Protein AF-A0A4X1U2H2-F1 (afdb_monomer)

InterPro domains:
  IPR003597 Immunoglobulin C1-set [PF07654] (26-95)
  IPR003597 Immunoglobulin C1-set [SM00407] (28-100)
  IPR007110 Immunoglobulin-like domain [PS50835] (13-103)
  IPR013783 Immunoglobulin-like fold [G3DSA:2.60.40.10] (9-106)
  IPR036179 Immunoglobulin-like domain superfamily [SSF48726] (13-100)
  IPR050380 Immune Recognition and Response Modulators [PTHR23411] (4-138)

Secondary structure (DSSP, 8-state):
-------PPPBPPEEEEEE-----SSSEEEEEEEEEEEBSS-SEEEEEES--TT-EEEEEEEEEETTEEEEEEEEEEEGGGS-TT-EEEEEEEETTSPPEEEEEESS-S-SSS------EEPPPHHHHHTT-----EE-

pLDDT: mean 86.79, std 13.36, range [47.22, 98.25]

Organism: Sus scrofa (NCBI:txid9823)

Structure (mmCIF, N/CA/C/O backbone):
data_AF-A0A4X1U2H2-F1
#
_entry.id   AF-A0A4X1U2H2-F1
#
loop_
_atom_site.group_PDB
_atom_site.id
_atom_site.type_symbol
_atom_site.label_atom_id
_atom_site.label_alt_id
_atom_site.label_comp_id
_atom_site.label_asym_id
_atom_site.label_entity_id
_atom_site.label_seq_id
_atom_site.pdbx_PDB_ins_code
_atom_site.Cartn_x
_atom_site.Cartn_y
_atom_site.Cartn_z
_atom_site.occupancy
_atom_site.B_iso_or_equiv
_atom_site.auth_seq_id
_atom_site.auth_comp_id
_atom_site.auth_asym_id
_atom_site.auth_atom_id
_atom_site.pdbx_PDB_model_num
AT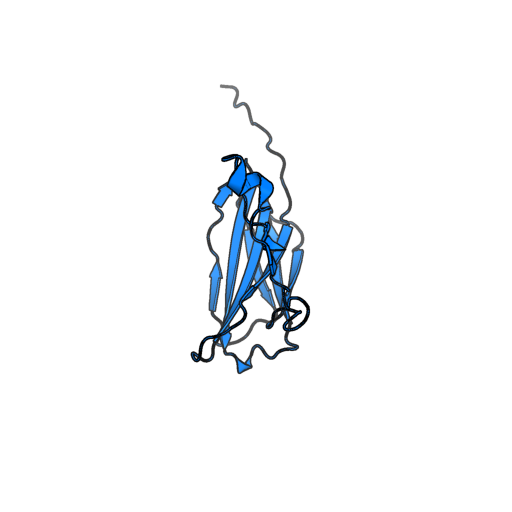OM 1 N N . LEU A 1 1 ? -38.377 10.054 23.189 1.00 47.22 1 LEU A N 1
ATOM 2 C CA . LEU A 1 1 ? -37.585 9.735 21.981 1.00 47.22 1 LEU A CA 1
ATOM 3 C C . LEU A 1 1 ? -36.528 8.715 22.390 1.00 47.22 1 LEU A C 1
ATOM 5 O O . LEU A 1 1 ? -35.614 9.086 23.111 1.00 47.22 1 LEU A O 1
ATOM 9 N N . GLN A 1 2 ? -36.699 7.434 22.056 1.00 47.69 2 GLN A N 1
ATOM 10 C CA . GLN A 1 2 ? -35.648 6.428 22.253 1.00 47.69 2 GLN A CA 1
ATOM 11 C C . GLN A 1 2 ? -34.773 6.424 20.996 1.00 47.69 2 GLN A C 1
ATOM 13 O O . GLN A 1 2 ? -35.257 6.130 19.907 1.00 47.69 2 GLN A O 1
ATOM 18 N N . LEU A 1 3 ? -33.507 6.818 21.137 1.00 54.09 3 LEU A N 1
ATOM 19 C CA . LEU A 1 3 ? -32.494 6.635 20.102 1.00 54.09 3 LEU A CA 1
ATOM 20 C C . LEU A 1 3 ? -32.080 5.162 20.127 1.00 54.09 3 LEU A C 1
ATOM 22 O O . LEU A 1 3 ? -31.402 4.728 21.056 1.00 54.09 3 LEU A O 1
ATOM 26 N N . ASN A 1 4 ? -32.491 4.394 19.119 1.00 56.03 4 ASN A N 1
ATOM 27 C CA . ASN A 1 4 ? -31.901 3.083 18.867 1.00 56.03 4 ASN A CA 1
ATOM 28 C C . ASN A 1 4 ? -30.454 3.299 18.412 1.00 56.03 4 ASN A C 1
ATOM 30 O O . ASN A 1 4 ? -30.199 3.640 17.258 1.00 56.03 4 ASN A O 1
ATOM 34 N N . VAL A 1 5 ? -29.505 3.127 19.331 1.00 62.41 5 VAL A N 1
ATOM 35 C CA . VAL A 1 5 ? -28.079 3.085 19.004 1.00 62.41 5 VAL A CA 1
ATOM 36 C C . VAL A 1 5 ? -27.791 1.702 18.431 1.00 62.41 5 VAL A C 1
ATOM 38 O O . VAL A 1 5 ? -27.744 0.714 19.161 1.00 62.41 5 VAL A O 1
ATOM 41 N N . ILE A 1 6 ? -27.626 1.616 17.112 1.00 61.94 6 ILE A N 1
ATOM 42 C CA . ILE A 1 6 ? -27.091 0.409 16.480 1.00 61.94 6 ILE A CA 1
ATOM 43 C C . ILE A 1 6 ? -25.602 0.367 16.831 1.00 61.94 6 ILE A C 1
ATOM 45 O O . ILE A 1 6 ? -24.818 1.172 16.330 1.00 61.94 6 ILE A O 1
ATOM 49 N N . VAL A 1 7 ? -25.210 -0.543 17.723 1.00 64.94 7 VAL A N 1
ATOM 50 C CA . VAL A 1 7 ? -23.796 -0.787 18.030 1.00 64.94 7 VAL A CA 1
ATOM 51 C C . VAL A 1 7 ? -23.203 -1.570 16.861 1.00 64.94 7 VAL A C 1
ATOM 53 O O . VAL A 1 7 ? -23.383 -2.781 16.759 1.00 64.94 7 VAL A O 1
ATOM 56 N N . VAL A 1 8 ? -22.533 -0.873 15.946 1.00 70.00 8 VAL A N 1
ATOM 57 C CA . VAL A 1 8 ? -21.749 -1.510 14.880 1.00 70.00 8 VAL A CA 1
ATOM 58 C C . VAL A 1 8 ? -20.372 -1.854 15.450 1.00 70.00 8 VAL A C 1
ATOM 60 O O . VAL A 1 8 ? -19.728 -0.998 16.058 1.00 70.00 8 VAL A O 1
ATOM 63 N N . SER A 1 9 ? -19.931 -3.107 15.304 1.00 84.81 9 SER A N 1
ATOM 64 C CA . SER A 1 9 ? -18.663 -3.556 15.887 1.00 84.81 9 SER A CA 1
ATOM 65 C C . SER A 1 9 ? -17.465 -2.977 15.145 1.00 84.81 9 SER A C 1
ATOM 67 O O . SER A 1 9 ? -17.394 -3.014 13.916 1.00 84.81 9 SER A O 1
ATOM 69 N N . GLU A 1 10 ? -16.482 -2.517 15.906 1.00 92.19 10 GLU A N 1
ATOM 70 C CA . GLU A 1 10 ? -15.199 -2.098 15.366 1.00 92.19 10 GLU A CA 1
ATOM 71 C C . GLU A 1 10 ? -14.465 -3.264 14.689 1.00 92.19 10 GLU A C 1
ATOM 73 O O . GLU A 1 10 ? -14.429 -4.378 15.215 1.00 92.19 10 GLU A O 1
ATOM 78 N N . THR A 1 11 ? -13.835 -2.989 13.549 1.00 94.81 11 THR A N 1
ATOM 79 C CA . THR A 1 11 ? -12.979 -3.949 12.846 1.00 94.81 11 THR A CA 1
ATOM 80 C C . THR A 1 11 ? -11.605 -3.335 12.608 1.00 94.81 11 THR A C 1
ATOM 82 O O . THR A 1 11 ? -11.500 -2.247 12.043 1.00 94.81 11 THR A O 1
ATOM 85 N N . SER A 1 12 ? -10.557 -4.036 13.051 1.00 95.62 12 SER A N 1
ATOM 86 C CA . SER A 1 12 ? -9.158 -3.630 12.866 1.00 95.62 12 SER A CA 1
ATOM 87 C C . SER A 1 12 ? -8.727 -3.815 11.405 1.00 95.62 12 SER A C 1
ATOM 89 O O . SER A 1 12 ? -9.118 -4.805 10.780 1.00 95.62 12 SER A O 1
ATOM 91 N N . PRO A 1 13 ? -7.915 -2.895 10.852 1.00 97.25 13 PRO A N 1
ATOM 92 C CA . PRO A 1 13 ? -7.517 -2.964 9.458 1.00 97.25 13 PRO A CA 1
ATOM 93 C C . PRO A 1 13 ? -6.596 -4.145 9.155 1.00 97.25 13 PRO A C 1
ATOM 95 O O . PRO A 1 13 ? -5.760 -4.565 9.959 1.00 97.25 13 PRO A O 1
ATOM 98 N N . LYS A 1 14 ? -6.672 -4.601 7.908 1.00 97.31 14 LYS A N 1
ATOM 99 C CA . LYS A 1 14 ? -5.628 -5.399 7.262 1.00 97.31 14 LYS A CA 1
ATOM 100 C C . LYS A 1 14 ? -4.795 -4.485 6.376 1.00 97.31 14 LYS A C 1
ATOM 102 O O . LYS A 1 14 ? -5.354 -3.712 5.598 1.00 97.31 14 LYS A O 1
ATOM 107 N N . ILE A 1 15 ? -3.473 -4.587 6.473 1.00 98.00 15 ILE A N 1
ATOM 108 C CA . ILE A 1 15 ? -2.544 -3.723 5.739 1.00 98.00 15 ILE A CA 1
ATOM 109 C C . ILE A 1 15 ? -1.765 -4.569 4.739 1.00 98.00 15 ILE A C 1
ATOM 111 O O . ILE A 1 15 ? -1.166 -5.576 5.113 1.00 98.00 15 ILE A O 1
ATOM 115 N N . PHE A 1 16 ? -1.754 -4.145 3.482 1.00 97.12 16 PHE A N 1
ATOM 116 C CA . PHE A 1 16 ? -1.043 -4.817 2.401 1.00 97.12 16 PHE A CA 1
ATOM 117 C C . PHE A 1 16 ? -0.019 -3.865 1.781 1.00 97.12 16 PHE A C 1
ATOM 119 O O . PHE A 1 16 ? -0.351 -2.697 1.552 1.00 97.12 16 PHE A O 1
ATOM 126 N N . PRO A 1 17 ? 1.211 -4.327 1.503 1.00 95.62 17 PRO A N 1
ATOM 127 C CA . PRO A 1 17 ? 2.179 -3.526 0.774 1.00 95.62 17 PRO A CA 1
ATOM 128 C C . PRO A 1 17 ? 1.782 -3.467 -0.702 1.00 95.62 17 PRO A C 1
ATOM 130 O O . PRO A 1 17 ? 1.307 -4.451 -1.268 1.00 95.62 17 PRO A O 1
ATOM 133 N N . LEU A 1 18 ? 1.987 -2.313 -1.321 1.00 93.06 18 LEU A N 1
ATOM 134 C CA . LEU A 1 18 ? 1.840 -2.107 -2.752 1.00 93.06 18 LEU A CA 1
ATOM 135 C C . LEU A 1 18 ? 3.162 -1.551 -3.274 1.00 93.06 18 LEU A C 1
ATOM 137 O O . LEU A 1 18 ? 3.547 -0.431 -2.936 1.00 93.06 18 LEU A O 1
ATOM 141 N N . THR A 1 19 ? 3.844 -2.323 -4.103 1.00 85.50 19 THR A N 1
ATOM 142 C CA . THR A 1 19 ? 5.042 -1.871 -4.804 1.00 85.50 19 THR A CA 1
ATOM 143 C C . THR A 1 19 ? 4.684 -1.755 -6.274 1.00 85.50 19 THR A C 1
ATOM 145 O O . THR A 1 19 ? 4.071 -2.653 -6.841 1.00 85.50 19 THR A O 1
ATOM 148 N N . LEU A 1 20 ? 4.986 -0.612 -6.884 1.00 71.69 20 LEU A N 1
ATOM 149 C CA . LEU A 1 20 ? 4.845 -0.450 -8.323 1.00 71.69 20 LEU A CA 1
ATOM 150 C C . LEU A 1 20 ? 6.230 -0.663 -8.925 1.00 71.69 20 LEU A C 1
ATOM 152 O O . LEU A 1 20 ? 7.155 0.093 -8.629 1.00 71.69 20 LEU A O 1
ATOM 156 N N . GLY A 1 21 ? 6.389 -1.699 -9.750 1.00 62.06 21 GLY A N 1
ATOM 157 C CA . GLY A 1 21 ? 7.589 -1.853 -10.565 1.00 62.06 21 GLY A CA 1
ATOM 158 C C . GLY A 1 21 ? 7.774 -0.606 -11.429 1.00 62.06 21 GLY A C 1
ATOM 159 O O . GLY A 1 21 ? 6.931 -0.304 -12.271 1.00 62.06 21 GLY A O 1
ATOM 160 N N . SER A 1 22 ? 8.843 0.157 -11.202 1.00 58.50 22 SER A N 1
ATOM 161 C CA . SER A 1 22 ? 9.109 1.341 -12.011 1.00 58.50 22 SER A CA 1
ATOM 162 C C . SER A 1 22 ? 9.595 0.919 -13.399 1.00 58.50 22 SER A C 1
ATOM 164 O O . SER A 1 22 ? 10.573 0.186 -13.542 1.00 58.50 22 SER A O 1
ATOM 166 N N . SER A 1 23 ? 8.915 1.401 -14.440 1.00 52.72 23 SER A N 1
ATOM 167 C CA . SER A 1 23 ? 9.437 1.419 -15.811 1.00 52.72 23 SER A CA 1
ATOM 168 C C . SER A 1 23 ? 9.502 2.844 -16.370 1.00 52.72 23 SER A C 1
ATOM 170 O O . SER A 1 23 ? 9.398 3.028 -17.582 1.00 52.72 23 SER A O 1
ATOM 172 N N . GLU A 1 24 ? 9.630 3.863 -15.514 1.00 55.22 24 GLU A N 1
ATOM 173 C CA . GLU A 1 24 ? 9.707 5.254 -15.967 1.00 55.22 24 GLU A CA 1
ATOM 174 C C . GLU A 1 24 ? 11.092 5.888 -15.760 1.00 55.22 24 GLU A C 1
ATOM 176 O O . GLU A 1 24 ? 11.719 5.690 -14.717 1.00 55.22 24 GLU A O 1
ATOM 181 N N . PRO A 1 25 ? 11.554 6.711 -16.723 1.00 56.69 25 PRO A N 1
ATOM 182 C CA . PRO A 1 25 ? 12.851 7.391 -16.689 1.00 56.69 25 PRO A CA 1
ATOM 183 C C . PRO A 1 25 ? 12.901 8.613 -15.746 1.00 56.69 25 PRO A C 1
ATOM 185 O O . PRO A 1 25 ? 13.853 9.385 -15.803 1.00 56.69 25 PRO A O 1
ATOM 188 N N . ALA A 1 26 ? 11.895 8.822 -14.885 1.00 65.38 26 ALA A N 1
ATOM 189 C CA . ALA A 1 26 ? 11.690 10.075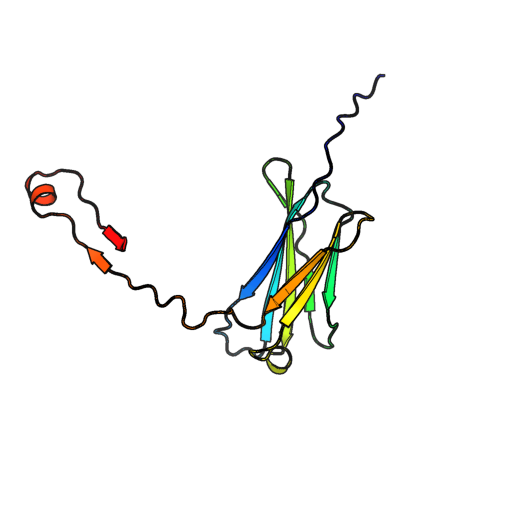 -14.149 1.00 65.38 26 ALA A CA 1
ATOM 190 C C . ALA A 1 26 ? 12.452 10.204 -12.810 1.00 65.38 26 ALA A C 1
ATOM 192 O O . ALA A 1 26 ? 12.292 11.206 -12.122 1.00 65.38 26 ALA A O 1
ATOM 193 N N . GLY A 1 27 ? 13.278 9.227 -12.415 1.00 82.25 27 GLY A N 1
A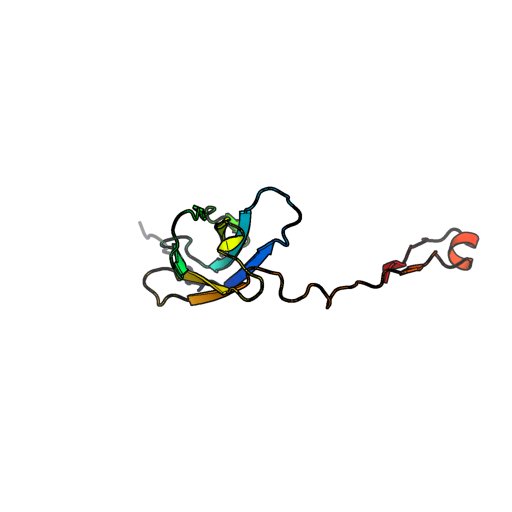TOM 194 C CA . GLY A 1 27 ? 14.120 9.328 -11.207 1.00 82.25 27 GLY A CA 1
ATOM 195 C C . GLY A 1 27 ? 13.382 9.188 -9.865 1.00 82.25 27 GLY A C 1
ATOM 196 O O . GLY A 1 27 ? 13.986 9.402 -8.813 1.00 82.25 27 GLY A O 1
ATOM 197 N N . TYR A 1 28 ? 12.106 8.791 -9.875 1.00 87.12 28 TYR A N 1
ATOM 198 C CA . TYR A 1 28 ? 11.299 8.545 -8.677 1.00 87.12 28 TYR A CA 1
ATOM 199 C C . TYR A 1 28 ? 10.724 7.128 -8.660 1.00 87.12 28 TYR A C 1
ATOM 201 O O . TYR A 1 28 ? 10.476 6.516 -9.699 1.00 87.12 28 TYR A O 1
ATOM 209 N N . VAL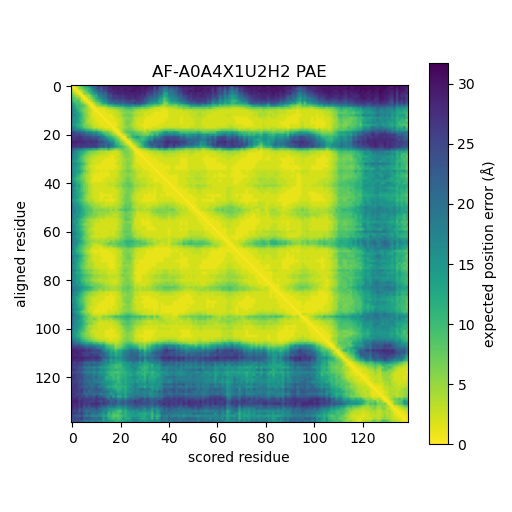 A 1 29 ? 10.481 6.628 -7.453 1.00 88.69 29 VAL A N 1
ATOM 210 C CA . VAL A 1 29 ? 9.769 5.382 -7.178 1.00 88.69 29 VAL A CA 1
ATOM 211 C C . VAL A 1 29 ? 8.497 5.719 -6.413 1.00 88.69 29 VAL A C 1
ATOM 213 O O . VAL A 1 29 ? 8.460 6.664 -5.622 1.00 88.69 29 VAL A O 1
ATOM 216 N N . VAL A 1 30 ? 7.445 4.943 -6.655 1.00 91.75 30 VAL A N 1
ATOM 217 C CA . VAL A 1 30 ? 6.182 5.043 -5.933 1.00 91.75 30 VAL A CA 1
ATOM 218 C C . VAL A 1 30 ? 5.913 3.713 -5.250 1.00 91.75 30 VAL A C 1
ATOM 220 O O . VAL A 1 30 ? 5.787 2.677 -5.900 1.00 91.75 30 VAL A O 1
ATOM 223 N N . ILE A 1 31 ? 5.787 3.761 -3.930 1.00 94.06 31 ILE A N 1
ATOM 224 C CA . ILE A 1 31 ? 5.301 2.647 -3.120 1.00 94.06 31 ILE A CA 1
ATOM 225 C C . ILE A 1 31 ? 4.052 3.084 -2.362 1.00 94.06 31 ILE A C 1
ATOM 227 O O . ILE A 1 31 ? 3.771 4.274 -2.221 1.00 94.06 31 ILE A O 1
ATOM 231 N N . ALA A 1 32 ? 3.270 2.134 -1.874 1.00 96.38 32 ALA A N 1
ATOM 232 C CA . ALA A 1 32 ? 2.058 2.418 -1.130 1.00 96.38 32 ALA A CA 1
ATOM 233 C C . ALA A 1 32 ? 1.730 1.305 -0.129 1.00 96.38 32 ALA A C 1
ATOM 235 O O . ALA A 1 32 ? 2.310 0.219 -0.141 1.00 96.38 32 ALA A O 1
ATOM 236 N N . CYS A 1 33 ? 0.776 1.580 0.750 1.00 97.75 33 CYS A N 1
ATOM 237 C CA . CYS A 1 33 ? 0.086 0.559 1.519 1.00 97.75 33 CYS A CA 1
ATOM 238 C C . CYS A 1 33 ? -1.421 0.698 1.334 1.00 97.75 33 CYS A C 1
ATOM 240 O O . CYS A 1 33 ? -1.968 1.803 1.286 1.00 97.75 33 CYS A O 1
ATOM 242 N N . LEU A 1 34 ? -2.080 -0.449 1.227 1.00 97.94 34 LEU A N 1
ATOM 243 C CA . LEU A 1 34 ? -3.525 -0.579 1.170 1.00 97.94 34 LEU A CA 1
ATOM 244 C C . LEU A 1 34 ? -4.036 -0.999 2.544 1.00 97.94 34 LEU A C 1
ATOM 246 O O . LEU A 1 34 ? -3.622 -2.031 3.069 1.00 97.94 34 LEU A O 1
ATOM 250 N N . VAL A 1 35 ? -4.955 -0.223 3.100 1.00 98.25 35 VAL A N 1
ATOM 251 C CA . VAL A 1 35 ? -5.586 -0.465 4.398 1.00 98.25 35 VAL A CA 1
ATOM 252 C C . VAL A 1 35 ? -7.030 -0.872 4.131 1.00 98.25 35 VAL A C 1
ATOM 254 O O . VAL A 1 35 ? -7.780 -0.088 3.552 1.00 98.25 35 VAL A O 1
ATOM 257 N N . ARG A 1 36 ? -7.423 -2.096 4.491 1.00 96.88 36 ARG A N 1
ATOM 258 C CA . ARG A 1 36 ? -8.746 -2.663 4.169 1.00 96.88 36 ARG A CA 1
ATOM 259 C C . ARG A 1 36 ? -9.489 -3.199 5.374 1.00 96.88 36 ARG A C 1
ATOM 261 O O . ARG A 1 36 ? -8.882 -3.498 6.399 1.00 96.88 36 ARG A O 1
ATOM 268 N N . ASP A 1 37 ? -10.784 -3.401 5.161 1.00 96.12 37 ASP A N 1
ATOM 269 C CA . ASP A 1 37 ? -11.699 -4.108 6.050 1.00 96.12 37 ASP A CA 1
ATOM 270 C C . ASP A 1 37 ? -11.817 -3.461 7.439 1.00 96.12 37 ASP A C 1
ATOM 272 O O . ASP A 1 37 ? -12.026 -4.165 8.422 1.00 96.12 37 ASP A O 1
ATOM 276 N N . PHE A 1 38 ? -11.671 -2.135 7.545 1.00 96.25 38 PHE A N 1
ATOM 277 C CA . PHE A 1 38 ? -11.729 -1.444 8.837 1.00 96.25 38 PHE A CA 1
ATOM 278 C C . PHE A 1 38 ? -13.044 -0.704 9.057 1.00 96.25 38 PHE A C 1
ATOM 280 O O . PHE A 1 38 ? -13.708 -0.273 8.114 1.00 96.25 38 PHE A O 1
ATOM 287 N N . PHE A 1 39 ? -13.421 -0.547 10.322 1.00 95.81 39 PHE A N 1
ATOM 288 C CA . PHE A 1 39 ? -14.590 0.228 10.729 1.00 95.81 39 PHE A CA 1
ATOM 289 C C . PHE A 1 39 ? -14.427 0.707 12.177 1.00 95.81 39 PHE A C 1
ATOM 291 O O . PHE A 1 39 ? -14.029 -0.111 13.009 1.00 95.81 39 PHE A O 1
ATOM 298 N N . PRO A 1 40 ? -14.774 1.963 12.523 1.00 94.94 40 PRO A N 1
ATOM 299 C CA . PRO A 1 40 ? -15.276 3.039 11.653 1.00 94.94 40 PRO A CA 1
ATOM 300 C C . PRO A 1 40 ? -14.159 3.662 10.796 1.00 94.94 40 PRO A C 1
ATOM 302 O O . PRO A 1 40 ? -13.002 3.272 10.918 1.00 94.94 40 PRO A O 1
ATOM 305 N N . SER A 1 41 ? -14.483 4.612 9.913 1.00 95.44 41 SER A N 1
ATOM 306 C CA . SER A 1 41 ? -13.494 5.232 9.015 1.00 95.44 41 SER A CA 1
ATOM 307 C C . SER A 1 41 ? -12.442 6.082 9.736 1.00 95.44 41 SER A C 1
ATOM 309 O O . SER A 1 41 ? -11.334 6.236 9.229 1.00 95.44 41 SER A O 1
ATOM 311 N N . GLU A 1 42 ? -12.781 6.634 10.903 1.00 94.50 42 GLU A N 1
ATOM 312 C CA . GLU A 1 42 ? -11.944 7.573 11.648 1.00 94.50 42 GLU A CA 1
ATOM 313 C C . GLU A 1 42 ? -12.044 7.369 13.172 1.00 94.50 42 GLU A C 1
ATOM 315 O O . GLU A 1 42 ? -13.074 6.895 13.660 1.00 94.50 42 GLU A O 1
ATOM 320 N N . PRO A 1 43 ? -11.011 7.781 13.936 1.00 95.56 43 PRO A N 1
ATOM 321 C CA . PRO A 1 43 ? -9.731 8.291 13.443 1.00 95.56 43 PRO A CA 1
ATOM 322 C C . PRO A 1 43 ? -8.835 7.187 12.865 1.00 95.56 43 PRO A C 1
ATOM 324 O O . PRO A 1 43 ? -8.802 6.056 13.351 1.00 95.56 43 PRO A O 1
ATOM 327 N N . LEU A 1 44 ? -8.092 7.538 11.816 1.00 96.69 44 LEU A N 1
ATOM 328 C CA . LEU A 1 44 ? -7.106 6.678 11.171 1.00 96.69 44 LEU A CA 1
ATOM 329 C C . LEU A 1 44 ? -5.878 7.521 10.828 1.00 96.69 44 LEU A C 1
ATOM 331 O O . LEU A 1 44 ? -5.986 8.535 10.145 1.00 96.69 44 LEU A O 1
ATOM 335 N N . THR A 1 45 ? -4.707 7.103 11.296 1.00 97.00 45 THR A N 1
ATOM 336 C CA . THR A 1 45 ? -3.435 7.775 11.011 1.00 97.00 45 THR A CA 1
ATOM 337 C C . THR A 1 45 ? -2.496 6.803 10.319 1.00 97.00 45 THR A C 1
ATOM 339 O O . THR A 1 45 ? -2.334 5.668 10.765 1.00 97.00 45 THR A O 1
ATOM 342 N N . VAL A 1 46 ? -1.872 7.250 9.230 1.00 98.00 46 VAL A N 1
ATOM 343 C CA . VAL A 1 46 ? -0.878 6.473 8.486 1.00 98.00 46 VAL A CA 1
ATOM 344 C C . VAL A 1 46 ? 0.440 7.230 8.476 1.00 98.00 46 VAL A C 1
ATOM 346 O O . VAL A 1 46 ? 0.479 8.403 8.102 1.00 98.00 46 VAL A O 1
ATOM 349 N N . THR A 1 47 ? 1.515 6.562 8.880 1.00 97.25 47 THR A N 1
ATOM 350 C CA . THR A 1 47 ? 2.873 7.112 8.891 1.00 97.25 47 THR A CA 1
ATOM 351 C C . THR A 1 47 ? 3.840 6.180 8.172 1.00 97.25 47 THR A C 1
ATOM 353 O O . THR A 1 47 ? 3.622 4.973 8.061 1.00 97.25 47 THR A O 1
ATOM 356 N N . TRP A 1 48 ? 4.928 6.753 7.665 1.00 97.75 48 TRP A N 1
ATOM 357 C CA . TRP A 1 48 ? 5.983 6.026 6.968 1.00 97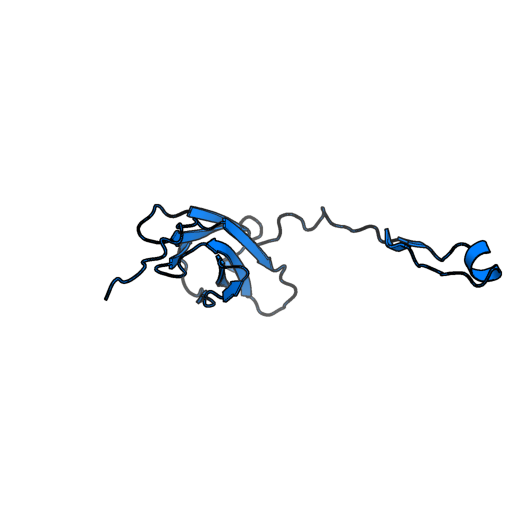.75 48 TRP A CA 1
ATOM 358 C C . TRP A 1 48 ? 7.275 6.079 7.776 1.00 97.75 48 TRP A C 1
ATOM 360 O O . TRP A 1 48 ? 7.651 7.134 8.288 1.00 97.75 48 TRP A O 1
ATOM 370 N N . SER A 1 49 ? 7.958 4.939 7.898 1.00 95.94 49 SER A N 1
ATOM 371 C CA . SER A 1 49 ? 9.232 4.846 8.617 1.00 95.94 49 SER A CA 1
ATOM 372 C C . SER A 1 49 ? 10.291 4.066 7.820 1.00 95.94 49 SER A C 1
ATOM 374 O O . SER A 1 49 ? 9.952 3.031 7.240 1.00 95.94 49 SER A O 1
ATOM 376 N N . PRO A 1 50 ? 11.564 4.496 7.830 1.00 94.00 50 PRO A N 1
ATOM 377 C CA . PRO A 1 50 ? 12.040 5.756 8.406 1.00 94.00 50 PRO A CA 1
ATOM 378 C C . PRO A 1 50 ? 11.486 6.970 7.643 1.00 94.00 50 PRO A C 1
ATOM 380 O O . PRO A 1 50 ? 11.215 6.875 6.447 1.00 94.00 50 PRO A O 1
ATOM 383 N N . SER A 1 51 ? 11.313 8.094 8.345 1.00 91.56 51 SER A N 1
ATOM 384 C CA . SER A 1 51 ? 11.043 9.375 7.685 1.00 91.56 51 SER A CA 1
ATOM 385 C C . SER A 1 51 ? 12.278 9.798 6.892 1.00 91.56 51 SER A C 1
ATOM 387 O O . SER A 1 51 ? 13.407 9.540 7.320 1.00 91.56 51 SER A O 1
ATOM 389 N N . ARG A 1 52 ? 12.071 10.415 5.731 1.00 91.12 52 ARG A N 1
ATOM 390 C CA . ARG A 1 52 ? 13.139 10.839 4.824 1.00 91.12 52 ARG A CA 1
ATOM 391 C C . ARG A 1 52 ? 12.829 12.215 4.257 1.00 91.12 52 ARG A C 1
ATOM 393 O O . ARG A 1 52 ? 11.668 12.598 4.150 1.00 91.12 52 ARG A O 1
ATOM 400 N N . GLU A 1 53 ? 13.866 12.947 3.878 1.00 92.50 53 GLU A N 1
ATOM 401 C CA . GLU A 1 53 ? 13.711 14.235 3.207 1.00 92.50 53 GLU A CA 1
ATOM 402 C C . GLU A 1 53 ? 13.423 14.058 1.713 1.00 92.50 53 GLU A C 1
ATOM 404 O O . GLU A 1 53 ? 13.880 13.107 1.074 1.00 92.50 53 GLU A O 1
ATOM 409 N N . GLY A 1 54 ? 12.656 14.990 1.143 1.00 90.06 54 GLY A N 1
ATOM 410 C CA . GLY A 1 54 ? 12.322 14.976 -0.283 1.00 90.06 54 GLY A CA 1
ATOM 411 C C . GLY A 1 54 ? 11.348 13.870 -0.704 1.00 90.06 54 GLY A C 1
ATOM 412 O O . GLY A 1 54 ? 11.197 13.628 -1.899 1.00 90.06 54 GLY A O 1
ATOM 413 N N . VAL A 1 55 ? 10.688 13.203 0.250 1.00 92.94 55 VAL A N 1
ATOM 414 C CA . VAL A 1 55 ? 9.597 12.258 -0.025 1.00 92.94 55 VAL A CA 1
ATOM 415 C C . VAL A 1 55 ? 8.242 12.951 0.072 1.00 92.94 55 VAL A C 1
ATOM 417 O O . VAL A 1 55 ? 8.061 13.894 0.842 1.00 92.94 55 VAL A O 1
ATOM 420 N N . ILE A 1 56 ? 7.270 12.459 -0.689 1.00 94.69 56 ILE A N 1
ATOM 421 C CA . ILE A 1 56 ? 5.905 12.986 -0.713 1.00 94.69 56 ILE A CA 1
ATOM 422 C C . ILE A 1 56 ? 4.957 11.879 -0.264 1.00 94.69 56 ILE A C 1
ATOM 424 O O . ILE A 1 56 ? 4.880 10.828 -0.901 1.00 94.69 56 ILE A O 1
ATOM 428 N N . VAL A 1 57 ? 4.224 12.124 0.825 1.00 96.50 57 VAL A N 1
ATOM 429 C CA . VAL A 1 57 ? 3.165 11.233 1.315 1.00 96.50 57 VAL A CA 1
ATOM 430 C C . VAL A 1 57 ? 1.812 11.750 0.845 1.00 96.50 57 VAL A C 1
ATOM 432 O O . VAL A 1 57 ? 1.465 12.905 1.085 1.00 96.50 57 VAL A O 1
ATOM 435 N N . ARG A 1 58 ? 1.020 10.881 0.217 1.00 96.69 58 ARG A N 1
ATOM 436 C CA . ARG A 1 58 ? -0.348 11.175 -0.210 1.00 96.69 58 ARG A CA 1
ATOM 437 C C . ARG A 1 58 ? -1.311 10.132 0.341 1.00 96.69 58 ARG A C 1
ATOM 439 O O . ARG A 1 58 ? -1.299 8.980 -0.084 1.00 96.69 58 ARG A O 1
ATOM 446 N N . ASN A 1 59 ? -2.180 10.554 1.254 1.00 97.56 59 ASN A N 1
ATOM 447 C CA . ASN A 1 59 ? -3.253 9.718 1.785 1.00 97.56 59 ASN A CA 1
ATOM 448 C C . ASN A 1 59 ? -4.508 9.893 0.926 1.00 97.56 59 ASN A C 1
ATOM 450 O O . ASN A 1 59 ? -5.012 11.005 0.770 1.00 97.56 59 ASN A O 1
ATOM 454 N N . PHE A 1 60 ? -4.999 8.801 0.352 1.00 97.06 60 PHE A N 1
ATOM 455 C CA . PHE A 1 60 ? -6.285 8.760 -0.330 1.00 97.06 60 PHE A CA 1
ATOM 456 C C . PHE A 1 60 ? -7.385 8.507 0.710 1.00 97.06 60 PHE A C 1
ATOM 458 O O . PHE A 1 60 ? -7.176 7.703 1.620 1.00 97.06 60 PHE A O 1
ATOM 465 N N . PRO A 1 61 ? -8.538 9.189 0.617 1.00 95.94 61 PRO A N 1
ATOM 466 C CA . PRO A 1 61 ? -9.590 9.073 1.620 1.00 95.94 61 PRO A CA 1
ATOM 467 C C . PRO A 1 61 ? -10.209 7.663 1.642 1.00 95.94 61 PRO A C 1
ATOM 469 O O . PRO A 1 61 ? -10.204 6.979 0.613 1.00 95.94 61 PRO A O 1
ATOM 472 N N . PRO A 1 62 ? -10.774 7.223 2.782 1.00 97.00 62 PRO A N 1
ATOM 473 C CA . PRO A 1 62 ? -11.490 5.958 2.859 1.00 97.00 62 PRO A CA 1
ATOM 474 C C . PRO A 1 62 ? -12.726 5.908 1.957 1.00 97.00 62 PRO A C 1
ATOM 476 O O . PRO A 1 62 ? -13.553 6.817 1.965 1.00 97.00 62 PRO A O 1
ATOM 479 N N . ALA A 1 63 ? -12.882 4.803 1.233 1.00 97.06 63 ALA A N 1
ATOM 480 C CA . ALA A 1 63 ? -14.088 4.450 0.496 1.00 97.06 63 ALA A CA 1
ATOM 481 C C . ALA A 1 63 ? -14.798 3.281 1.189 1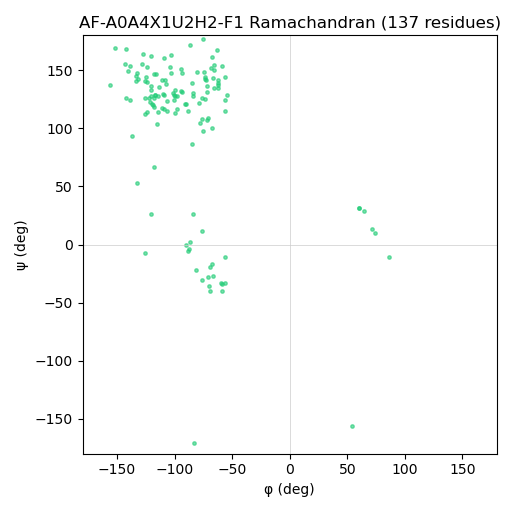.00 97.06 63 ALA A C 1
ATOM 483 O O . ALA A 1 63 ? -14.145 2.361 1.690 1.00 97.06 63 ALA A O 1
ATOM 484 N N . GLN A 1 64 ? -16.131 3.311 1.213 1.00 95.81 64 GLN A N 1
ATOM 485 C CA . GLN A 1 64 ? -16.942 2.268 1.835 1.00 95.81 64 GLN A CA 1
ATOM 486 C C . GLN A 1 64 ? -17.382 1.226 0.802 1.00 95.81 64 GLN A C 1
ATOM 488 O O . GLN A 1 64 ? -17.918 1.570 -0.251 1.00 95.81 64 GLN A O 1
ATOM 493 N N . ALA A 1 65 ? -17.218 -0.050 1.136 1.00 90.50 65 ALA A N 1
ATOM 494 C CA . ALA A 1 65 ? -17.752 -1.172 0.376 1.00 90.50 65 ALA A CA 1
ATOM 495 C C . ALA A 1 65 ? -18.221 -2.260 1.349 1.00 90.50 65 ALA A C 1
ATOM 497 O O . ALA A 1 65 ? -17.471 -2.690 2.221 1.00 90.50 65 ALA A O 1
ATOM 498 N N . GLY A 1 66 ? -19.480 -2.694 1.233 1.00 88.38 66 GLY A N 1
ATOM 499 C CA . GLY A 1 66 ? -20.011 -3.780 2.068 1.00 88.38 66 GLY A CA 1
ATOM 500 C C . GLY A 1 66 ? -19.991 -3.494 3.577 1.00 88.38 66 GLY A C 1
ATOM 501 O O . GLY A 1 66 ? -19.811 -4.412 4.366 1.00 88.38 66 GLY A O 1
ATOM 502 N N . GLY A 1 67 ? -20.136 -2.229 3.985 1.00 91.25 67 GLY A N 1
ATOM 503 C CA . GLY A 1 67 ? -20.142 -1.829 5.399 1.00 91.25 67 GLY A CA 1
ATOM 504 C C . GLY A 1 67 ? -18.760 -1.571 6.012 1.00 91.25 67 GLY A C 1
ATOM 505 O O . GLY A 1 67 ? -18.693 -0.978 7.085 1.00 91.25 67 GLY A O 1
ATOM 506 N N . LEU A 1 68 ? -17.676 -1.930 5.322 1.00 96.06 68 LEU A N 1
ATOM 507 C CA . LEU A 1 68 ? -16.297 -1.697 5.756 1.00 96.06 68 LEU A CA 1
ATOM 508 C C . LEU A 1 68 ? -15.621 -0.629 4.893 1.00 96.06 68 LEU A C 1
ATOM 510 O O . LEU A 1 68 ? -16.052 -0.342 3.774 1.00 96.06 68 LEU A O 1
ATOM 514 N N . TYR A 1 69 ? -14.549 -0.046 5.419 1.00 97.69 69 TYR A N 1
ATOM 515 C CA . TYR A 1 69 ? -13.760 0.974 4.743 1.00 97.69 69 TYR A CA 1
ATOM 516 C C . TYR A 1 69 ? -12.452 0.408 4.198 1.00 97.69 69 TYR A C 1
ATOM 518 O O . TYR A 1 69 ? -11.836 -0.486 4.784 1.00 97.69 69 TYR A O 1
ATOM 526 N N . THR A 1 70 ? -12.004 0.970 3.075 1.00 97.88 70 THR A N 1
ATOM 527 C CA . THR A 1 70 ? -10.619 0.824 2.617 1.00 97.88 70 THR A CA 1
ATOM 528 C C . THR A 1 70 ? -10.035 2.162 2.182 1.00 97.88 70 THR A C 1
ATOM 530 O O . THR A 1 70 ? -10.746 2.996 1.632 1.00 97.88 70 THR A O 1
ATOM 533 N N . MET A 1 71 ? -8.741 2.369 2.418 1.00 97.62 71 MET A N 1
ATOM 534 C CA . MET A 1 71 ? -7.989 3.553 1.997 1.00 97.62 71 MET A CA 1
ATOM 535 C C . MET A 1 71 ? -6.574 3.159 1.570 1.00 97.62 71 MET A C 1
ATOM 537 O O . MET A 1 71 ? -6.140 2.027 1.801 1.00 97.62 71 MET A O 1
ATOM 541 N N . SER A 1 72 ? -5.846 4.078 0.947 1.00 98.00 72 SER A N 1
ATOM 542 C CA . SER A 1 72 ? -4.436 3.873 0.623 1.00 98.00 72 SER A CA 1
ATOM 543 C C . SER A 1 72 ? -3.590 5.079 1.010 1.00 98.00 72 SER A C 1
ATOM 545 O O . SER A 1 72 ? -4.032 6.226 0.943 1.00 98.00 72 SE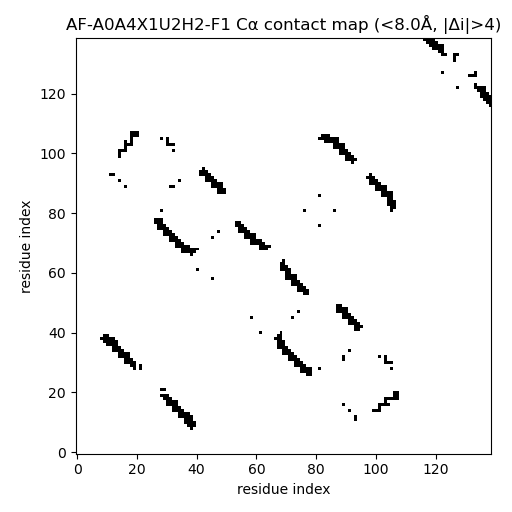R A O 1
ATOM 547 N N . SER A 1 73 ? -2.345 4.817 1.396 1.00 98.00 73 SER A N 1
ATOM 548 C CA . SER A 1 73 ? -1.312 5.840 1.550 1.00 98.00 73 SER A CA 1
ATOM 549 C C . SER A 1 73 ? -0.203 5.553 0.555 1.00 98.00 73 SER A C 1
ATOM 551 O O . SER A 1 73 ? 0.281 4.425 0.480 1.00 98.00 73 SER A O 1
ATOM 553 N N . GLN A 1 74 ? 0.173 6.559 -0.222 1.00 96.44 74 GLN A N 1
ATOM 554 C CA . GLN A 1 74 ? 1.232 6.500 -1.218 1.00 96.44 74 GLN A CA 1
ATOM 555 C C . GLN A 1 74 ? 2.442 7.293 -0.728 1.00 96.44 74 GLN A C 1
ATOM 557 O O . GLN A 1 74 ? 2.288 8.398 -0.211 1.00 96.44 74 GLN A O 1
ATOM 562 N N . LEU A 1 75 ? 3.633 6.746 -0.943 1.00 95.19 75 LEU A N 1
ATOM 563 C CA . LEU A 1 75 ? 4.915 7.396 -0.731 1.00 95.19 75 LEU A CA 1
ATOM 564 C C . LEU A 1 75 ? 5.655 7.479 -2.070 1.00 95.19 75 LEU A C 1
ATOM 566 O O . LEU A 1 75 ? 5.982 6.458 -2.674 1.00 95.19 75 LEU A O 1
ATOM 570 N N . THR A 1 76 ? 5.928 8.701 -2.514 1.00 93.19 76 THR A N 1
ATOM 571 C CA . THR A 1 76 ? 6.802 8.976 -3.661 1.00 93.19 76 THR A CA 1
ATOM 572 C C . THR A 1 76 ? 8.166 9.394 -3.140 1.00 93.19 76 THR A C 1
ATOM 574 O O . THR A 1 76 ? 8.251 10.286 -2.294 1.00 93.19 76 THR A O 1
ATOM 577 N N . LEU A 1 77 ? 9.227 8.754 -3.621 1.00 91.81 77 LEU A N 1
ATOM 578 C CA . LEU A 1 77 ? 10.592 8.980 -3.160 1.00 91.81 77 LEU A CA 1
ATOM 579 C C . LEU A 1 77 ? 11.586 8.965 -4.327 1.00 91.81 77 LEU A C 1
ATOM 581 O O . LEU A 1 77 ? 11.348 8.259 -5.308 1.00 91.81 77 LEU A O 1
ATOM 585 N N . PRO A 1 78 ? 12.693 9.727 -4.255 1.00 91.44 78 PRO A N 1
ATOM 586 C CA . PRO A 1 78 ? 13.763 9.637 -5.244 1.00 91.44 78 PRO A CA 1
ATOM 587 C C . PRO A 1 78 ? 14.298 8.207 -5.343 1.00 91.44 78 PRO A C 1
ATOM 589 O O . PRO A 1 78 ? 14.413 7.518 -4.325 1.00 91.44 78 PRO A O 1
ATOM 592 N N . VAL A 1 79 ? 14.662 7.772 -6.550 1.00 88.38 79 VAL A N 1
ATOM 593 C CA . VAL A 1 79 ? 15.130 6.400 -6.809 1.00 88.38 79 VAL A CA 1
ATOM 594 C C . VAL A 1 79 ? 16.336 6.018 -5.942 1.00 88.38 79 VAL A C 1
ATOM 596 O O . VAL A 1 79 ? 16.396 4.899 -5.435 1.00 88.38 79 VAL A O 1
ATOM 599 N N . GLU A 1 80 ? 17.209 6.979 -5.633 1.00 89.81 80 GLU A N 1
ATOM 600 C CA . GLU A 1 80 ? 18.405 6.755 -4.805 1.00 89.81 80 GLU A CA 1
ATOM 601 C C . GLU A 1 80 ? 18.086 6.456 -3.338 1.00 89.81 80 GLU A C 1
ATOM 603 O O . GLU A 1 80 ? 18.898 5.888 -2.612 1.00 89.81 80 GLU A O 1
ATOM 608 N N . GLN A 1 81 ? 16.880 6.811 -2.890 1.00 91.06 81 GLN A N 1
ATOM 609 C CA . GLN A 1 81 ? 16.384 6.488 -1.554 1.00 91.06 81 GLN A CA 1
ATOM 610 C C . GLN A 1 81 ? 15.639 5.145 -1.509 1.00 91.06 81 GLN A C 1
ATOM 612 O O . GLN A 1 81 ? 15.171 4.751 -0.437 1.00 91.06 81 GLN A O 1
ATOM 617 N N . CYS A 1 82 ? 15.518 4.454 -2.649 1.00 89.94 82 CYS A N 1
ATOM 618 C CA . CYS A 1 82 ? 14.748 3.224 -2.814 1.00 89.94 82 CYS A CA 1
ATOM 619 C C . CYS A 1 82 ? 15.532 2.120 -3.567 1.00 89.94 82 CYS A C 1
ATOM 621 O O . CYS A 1 82 ? 15.034 1.586 -4.566 1.00 89.94 82 CYS A O 1
ATOM 623 N N . PRO A 1 83 ? 16.761 1.756 -3.134 1.00 88.12 83 PRO A N 1
ATOM 624 C CA . PRO A 1 83 ? 17.503 0.656 -3.748 1.00 88.12 83 PRO A CA 1
ATOM 625 C C . PRO A 1 83 ? 16.781 -0.692 -3.571 1.00 88.12 83 PRO A C 1
ATOM 627 O O . PRO A 1 83 ? 15.819 -0.819 -2.817 1.00 88.12 83 PRO A O 1
ATOM 630 N N . ALA A 1 84 ? 17.222 -1.720 -4.301 1.00 83.00 84 ALA A N 1
ATOM 631 C CA . ALA A 1 84 ? 16.502 -2.994 -4.426 1.00 83.00 84 ALA A CA 1
ATOM 632 C C . ALA A 1 84 ? 16.242 -3.723 -3.093 1.00 83.00 84 ALA A C 1
ATOM 634 O O . ALA A 1 84 ? 15.219 -4.386 -2.943 1.00 83.00 84 ALA A O 1
ATOM 635 N N . ASP A 1 85 ? 17.165 -3.604 -2.148 1.00 87.12 85 ASP A N 1
ATOM 636 C CA . ASP A 1 85 ? 17.132 -4.184 -0.806 1.00 87.12 85 ASP A CA 1
ATOM 637 C C . ASP A 1 85 ? 16.440 -3.278 0.227 1.00 87.12 85 ASP A C 1
ATOM 639 O O . ASP A 1 85 ? 16.213 -3.683 1.370 1.00 87.12 85 ASP A O 1
ATOM 643 N N . GLN A 1 86 ? 16.063 -2.058 -0.164 1.00 91.31 86 GLN A N 1
ATOM 644 C CA . GLN A 1 86 ? 15.403 -1.121 0.728 1.00 91.31 86 GLN A CA 1
ATOM 645 C C . GL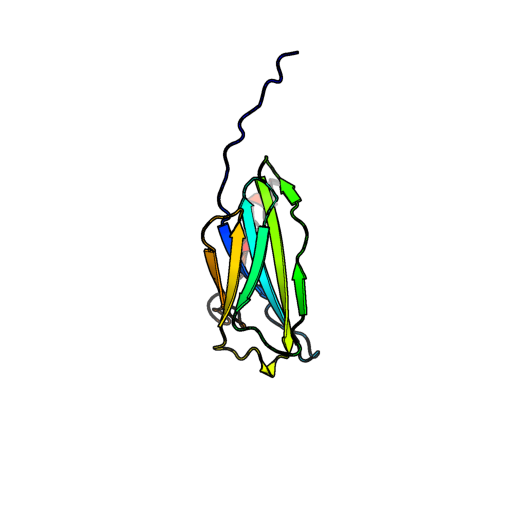N A 1 86 ? 13.964 -1.543 1.018 1.00 91.31 86 GLN A C 1
ATOM 647 O O . GLN A 1 86 ? 13.142 -1.784 0.132 1.00 91.31 86 GLN A O 1
ATOM 652 N N . ILE A 1 87 ? 13.650 -1.534 2.311 1.00 93.62 87 ILE A N 1
ATOM 653 C CA . ILE A 1 87 ? 12.315 -1.773 2.848 1.00 93.62 87 ILE A CA 1
ATOM 654 C C . ILE A 1 87 ? 11.915 -0.556 3.676 1.00 93.62 87 ILE A C 1
ATOM 656 O O . ILE A 1 87 ? 12.656 -0.138 4.569 1.00 93.62 87 ILE A O 1
ATOM 660 N N . LEU A 1 88 ? 10.757 0.026 3.380 1.00 95.44 88 LEU A N 1
ATOM 661 C CA . LEU A 1 88 ? 10.109 1.016 4.239 1.00 95.44 88 LEU A CA 1
ATOM 662 C C . LEU A 1 88 ? 8.956 0.356 4.993 1.00 95.44 88 LEU A C 1
ATOM 664 O O . LEU A 1 88 ? 8.511 -0.730 4.634 1.00 95.44 88 LEU A O 1
ATOM 668 N N . LYS A 1 89 ? 8.464 0.984 6.058 1.00 97.44 89 LYS A N 1
ATOM 669 C CA . LYS A 1 89 ? 7.284 0.505 6.783 1.00 97.44 89 LYS A CA 1
ATOM 670 C C . LYS A 1 89 ? 6.167 1.522 6.692 1.00 97.44 89 LYS A C 1
ATOM 672 O O . LYS A 1 89 ? 6.381 2.680 7.044 1.00 97.44 89 LYS A O 1
ATOM 677 N N . CYS A 1 90 ? 4.991 1.058 6.292 1.00 98.12 90 CYS A N 1
ATOM 678 C CA . CYS A 1 90 ? 3.746 1.784 6.488 1.00 98.12 90 CYS A CA 1
ATOM 679 C C . CYS A 1 90 ? 3.156 1.354 7.830 1.00 98.12 90 CYS A C 1
ATOM 681 O O . CYS A 1 90 ? 2.922 0.163 8.056 1.00 98.12 90 CYS A O 1
ATOM 683 N N . GLN A 1 91 ? 2.963 2.319 8.722 1.00 98.25 91 GLN A N 1
ATOM 684 C CA . GLN A 1 91 ? 2.397 2.121 10.046 1.00 98.25 91 GLN A CA 1
ATOM 685 C C . GLN A 1 91 ? 1.004 2.739 10.077 1.00 98.25 91 GLN A C 1
ATOM 687 O O . GLN A 1 91 ? 0.825 3.893 9.697 1.00 98.25 91 GLN A O 1
ATOM 692 N N . VAL A 1 92 ? 0.021 1.971 10.525 1.00 98.25 92 VAL A N 1
ATOM 693 C CA . VAL A 1 92 ? -1.378 2.382 10.572 1.00 98.25 92 VAL A CA 1
ATOM 694 C C . VAL A 1 92 ? -1.854 2.295 12.005 1.00 98.25 92 VAL A C 1
ATOM 696 O O . VAL A 1 92 ? -1.807 1.230 12.624 1.00 98.25 92 VAL A O 1
ATOM 699 N N . GLN A 1 93 ? -2.336 3.418 12.513 1.00 97.75 93 GLN A N 1
ATOM 700 C CA . GLN A 1 93 ? -3.041 3.503 13.776 1.00 97.75 93 GLN A CA 1
ATOM 701 C C . GLN A 1 93 ? -4.522 3.726 13.489 1.00 97.75 93 GLN A C 1
ATOM 703 O O . GLN A 1 93 ? -4.905 4.752 12.926 1.00 97.75 93 GLN A O 1
ATOM 708 N N . HIS A 1 94 ? -5.349 2.748 13.846 1.00 97.00 94 HIS A N 1
ATOM 709 C CA . HIS A 1 94 ? -6.801 2.832 13.730 1.00 97.00 94 HIS A CA 1
ATOM 710 C C . HIS A 1 94 ? -7.398 3.001 15.120 1.00 97.00 94 HIS A C 1
ATOM 712 O O . HIS A 1 94 ? -7.117 2.214 16.025 1.00 97.00 94 HIS A O 1
ATOM 718 N N . LEU A 1 95 ? -8.172 4.071 15.294 1.00 94.19 95 LEU A N 1
ATOM 719 C CA . LEU A 1 95 ? -8.602 4.562 16.599 1.00 94.19 95 LEU A CA 1
ATOM 720 C C . LEU A 1 95 ? -7.407 4.812 17.541 1.00 94.19 95 LEU A C 1
ATOM 722 O O . LEU A 1 95 ? -6.277 5.012 17.104 1.00 94.19 95 LEU A O 1
ATOM 726 N N . SER A 1 96 ? -7.638 4.781 18.852 1.00 90.12 96 SER A N 1
ATOM 727 C CA . SER A 1 96 ? -6.585 4.878 19.872 1.00 90.12 96 SER A CA 1
ATOM 728 C C . SER A 1 96 ? -5.913 3.527 20.169 1.00 90.12 96 SER A C 1
ATOM 730 O O . SER A 1 96 ? -5.435 3.310 21.284 1.00 90.12 96 SER A O 1
ATOM 732 N N . LYS A 1 97 ? -5.914 2.587 19.210 1.00 91.38 97 LYS A N 1
ATOM 733 C CA . LYS A 1 97 ? -5.294 1.262 19.367 1.00 91.38 97 LYS A CA 1
ATOM 734 C C . LYS A 1 97 ? -3.812 1.284 18.999 1.00 91.38 97 LYS A C 1
ATOM 736 O O . LYS A 1 97 ? -3.279 2.279 18.508 1.00 91.38 97 LYS A O 1
ATOM 741 N N . SER A 1 98 ? -3.129 0.176 19.276 1.00 93.50 98 SER A N 1
ATOM 742 C CA . SER A 1 98 ? -1.731 -0.028 18.897 1.00 93.50 98 SER A CA 1
ATOM 743 C C . SER A 1 98 ? -1.566 -0.012 17.378 1.00 93.50 98 SER A C 1
ATOM 745 O O . SER A 1 98 ? -2.339 -0.659 16.670 1.00 93.50 98 SER A O 1
ATOM 747 N N . SER A 1 99 ? -0.527 0.655 16.885 1.00 95.25 99 SER A N 1
ATOM 748 C CA . SER A 1 99 ? -0.232 0.699 15.456 1.00 95.25 99 SER A CA 1
ATOM 749 C C . SER A 1 99 ? 0.162 -0.670 14.901 1.00 95.25 99 SER A C 1
ATOM 751 O O . SER A 1 99 ? 1.006 -1.371 15.459 1.00 95.25 99 SER A O 1
ATOM 753 N N . GLN A 1 100 ? -0.406 -1.020 13.754 1.00 96.50 100 GLN A N 1
ATOM 754 C CA . GLN A 1 100 ? 0.008 -2.157 12.936 1.00 96.50 100 GLN A CA 1
ATOM 755 C C . GLN A 1 100 ? 0.998 -1.665 11.877 1.00 96.50 100 GLN A C 1
ATOM 757 O O . GLN A 1 100 ? 0.909 -0.529 11.422 1.00 96.50 100 GLN A O 1
ATOM 762 N N . SER A 1 101 ? 1.968 -2.488 11.485 1.00 97.44 101 SER A N 1
ATOM 763 C CA . SER A 1 101 ? 2.981 -2.108 10.492 1.00 97.44 101 SER A CA 1
ATOM 764 C C . SER A 1 101 ? 3.133 -3.179 9.429 1.00 97.44 101 SER A C 1
ATOM 766 O O . SER A 1 101 ? 3.127 -4.366 9.748 1.00 97.44 101 SER A O 1
ATOM 768 N N . VAL A 1 102 ? 3.339 -2.759 8.184 1.00 97.62 102 VAL A N 1
ATOM 769 C CA . VAL A 1 102 ? 3.710 -3.654 7.086 1.00 97.62 102 VAL A CA 1
ATOM 770 C C . VAL A 1 102 ? 5.004 -3.184 6.438 1.00 97.62 102 VAL A C 1
ATOM 772 O O . VAL A 1 102 ? 5.222 -1.985 6.262 1.00 97.62 102 VAL A O 1
ATOM 775 N N . ASN A 1 103 ? 5.863 -4.139 6.089 1.00 96.75 103 ASN A N 1
ATOM 776 C CA . ASN A 1 103 ? 7.061 -3.890 5.297 1.00 96.75 103 ASN A CA 1
ATOM 777 C C . ASN A 1 103 ? 6.657 -3.701 3.831 1.00 96.75 103 ASN A C 1
ATOM 779 O O . ASN A 1 103 ? 5.999 -4.566 3.256 1.00 96.75 103 ASN A O 1
ATOM 783 N N . VAL A 1 104 ? 7.072 -2.590 3.236 1.00 95.06 104 VAL A N 1
ATOM 784 C CA . VAL A 1 104 ? 6.827 -2.220 1.844 1.00 95.06 104 VAL A CA 1
ATOM 785 C C . VAL A 1 104 ? 8.182 -2.173 1.130 1.00 95.06 104 VAL A C 1
ATOM 787 O O . VAL A 1 104 ? 8.970 -1.253 1.379 1.00 95.06 104 VAL A O 1
ATOM 790 N N . PRO A 1 105 ? 8.510 -3.187 0.315 1.00 92.19 105 PRO A N 1
ATOM 791 C CA . PRO A 1 105 ? 9.775 -3.229 -0.403 1.00 92.19 105 PRO A CA 1
ATOM 792 C C . PRO A 1 105 ? 9.774 -2.241 -1.577 1.00 92.19 105 PRO A C 1
ATOM 794 O O . PRO A 1 105 ? 8.741 -1.986 -2.195 1.00 92.19 105 PRO A O 1
ATOM 797 N N . CYS A 1 106 ? 10.945 -1.695 -1.894 1.00 88.19 106 CYS A N 1
ATOM 798 C CA . CYS A 1 106 ? 11.139 -0.764 -3.010 1.00 88.19 106 CYS A CA 1
ATOM 799 C C . CYS A 1 106 ? 11.036 -1.415 -4.393 1.00 88.19 106 CYS A C 1
ATOM 801 O O . CYS A 1 106 ? 10.654 -0.765 -5.363 1.00 88.19 106 CYS A O 1
ATOM 803 N N . LYS A 1 107 ? 11.360 -2.705 -4.484 1.00 81.19 107 LYS A N 1
ATOM 804 C CA . LYS A 1 107 ? 11.131 -3.530 -5.669 1.00 81.19 107 LYS A CA 1
ATOM 805 C C . LYS A 1 107 ? 10.188 -4.661 -5.325 1.00 81.19 107 LYS A C 1
ATOM 807 O O . LYS A 1 107 ? 10.228 -5.180 -4.210 1.00 81.19 107 LYS A O 1
ATOM 812 N N . ASP A 1 108 ? 9.374 -5.056 -6.298 1.00 72.38 108 ASP A N 1
ATOM 813 C CA . ASP A 1 108 ? 8.595 -6.274 -6.154 1.00 72.38 108 ASP A CA 1
ATOM 814 C C . ASP A 1 108 ? 9.547 -7.434 -5.830 1.00 72.38 108 ASP A C 1
ATOM 816 O O . ASP A 1 108 ? 10.537 -7.620 -6.549 1.00 72.38 108 ASP A O 1
ATOM 820 N N . PRO A 1 109 ? 9.274 -8.222 -4.770 1.00 63.94 109 PRO A N 1
ATOM 821 C CA . PRO A 1 109 ? 10.138 -9.317 -4.339 1.00 63.94 109 PRO A CA 1
ATOM 822 C C . PRO A 1 109 ? 10.417 -10.364 -5.415 1.00 63.94 109 PRO A C 1
ATOM 824 O O . PRO A 1 109 ? 11.279 -11.215 -5.205 1.00 63.94 109 PRO A O 1
ATOM 827 N N . CYS A 1 110 ? 9.715 -10.333 -6.556 1.00 61.66 110 CYS A N 1
ATOM 828 C CA . CYS A 1 110 ? 10.045 -11.228 -7.642 1.00 61.66 110 CYS A CA 1
ATOM 829 C C . CYS A 1 110 ? 10.047 -10.624 -9.052 1.00 61.66 110 CYS A C 1
ATOM 831 O O . CYS A 1 110 ? 9.058 -10.707 -9.775 1.00 61.66 110 CYS A O 1
ATOM 833 N N . PRO A 1 111 ? 11.226 -10.175 -9.517 1.00 55.06 111 PRO A N 1
ATOM 834 C CA . PRO A 1 111 ? 11.495 -9.959 -10.936 1.00 55.06 111 PRO A CA 1
ATOM 835 C C . PRO A 1 111 ? 11.533 -11.270 -11.749 1.00 55.06 111 PRO A C 1
ATOM 837 O O . PRO A 1 111 ? 11.463 -11.228 -12.973 1.00 55.06 111 PRO A O 1
ATOM 840 N N . GLN A 1 112 ? 11.676 -12.437 -11.092 1.00 53.50 112 GLN A N 1
ATOM 841 C CA . GLN A 1 112 ? 11.928 -13.730 -11.754 1.00 53.50 112 GLN A CA 1
ATOM 842 C C . GLN A 1 112 ? 10.943 -14.870 -11.399 1.00 53.50 112 GLN A C 1
ATOM 844 O O . GLN A 1 112 ? 10.986 -15.907 -12.054 1.00 53.50 112 GLN A O 1
ATOM 849 N N . CYS A 1 113 ? 10.027 -14.711 -10.432 1.00 57.53 113 CYS A N 1
ATOM 850 C CA . CYS A 1 113 ? 9.069 -15.776 -10.052 1.00 57.53 113 CYS A CA 1
ATOM 851 C C . CYS A 1 113 ? 7.863 -15.848 -10.986 1.00 57.53 113 CYS A C 1
ATOM 853 O O . CYS A 1 113 ? 7.212 -16.883 -11.062 1.00 57.53 113 CYS A O 1
ATOM 855 N N . CYS A 1 114 ? 7.560 -14.761 -11.690 1.00 59.00 114 CYS A N 1
ATOM 856 C CA . CYS A 1 114 ? 6.426 -14.681 -12.595 1.00 59.00 114 CYS A CA 1
ATOM 857 C C . CYS A 1 114 ? 6.953 -14.422 -14.003 1.00 59.00 114 CYS A C 1
ATOM 859 O O . CYS A 1 114 ? 6.743 -13.351 -14.562 1.00 59.00 114 CYS A O 1
ATOM 861 N N . LYS A 1 115 ? 7.669 -15.388 -14.584 1.00 68.50 115 LYS A N 1
ATOM 862 C CA . LYS A 1 115 ? 7.639 -15.538 -16.042 1.00 68.50 115 LYS A CA 1
ATOM 863 C C . LYS A 1 115 ? 6.410 -16.392 -16.336 1.00 68.50 115 LYS A C 1
ATOM 865 O O . LYS A 1 115 ? 6.553 -17.615 -16.325 1.00 68.50 115 LYS A O 1
ATOM 870 N N . PRO A 1 116 ? 5.207 -15.802 -16.486 1.00 71.94 116 PRO A N 1
ATOM 871 C CA . PRO A 1 116 ? 4.056 -16.594 -16.876 1.00 71.94 116 PRO A CA 1
ATOM 872 C C . PRO A 1 116 ? 4.412 -17.290 -18.189 1.00 71.94 116 PRO A C 1
ATOM 874 O O . PRO A 1 116 ? 4.848 -16.646 -19.146 1.00 71.94 116 PRO A O 1
ATOM 877 N N . SER A 1 117 ? 4.307 -18.614 -18.207 1.00 81.38 117 SER A N 1
ATOM 878 C CA . SER A 1 117 ? 4.259 -19.332 -19.470 1.00 81.38 117 SER A CA 1
ATOM 879 C C . SER A 1 117 ? 2.838 -19.161 -19.968 1.00 81.38 117 SER A C 1
ATOM 881 O O . SER A 1 117 ? 1.912 -19.455 -19.227 1.00 81.38 117 SER A O 1
ATOM 883 N N . LEU A 1 118 ? 2.688 -18.587 -21.156 1.00 87.19 118 LEU A N 1
ATOM 884 C CA . LEU A 1 118 ? 1.395 -18.352 -21.770 1.00 87.19 118 LEU A CA 1
ATOM 885 C C . LEU A 1 118 ? 1.285 -19.276 -22.975 1.00 87.19 118 LEU A C 1
ATOM 887 O O . LEU A 1 118 ? 2.058 -19.140 -23.927 1.00 87.19 118 LEU A O 1
ATOM 891 N N . SER A 1 119 ? 0.328 -20.193 -22.951 1.00 89.81 119 SER A N 1
ATOM 892 C CA . SER A 1 119 ? -0.036 -20.987 -24.119 1.00 89.81 119 SER A CA 1
ATOM 893 C C . SER A 1 119 ? -1.477 -20.702 -24.510 1.00 89.81 119 SER A C 1
ATOM 895 O O . SER A 1 119 ? -2.389 -20.803 -23.693 1.00 89.81 119 SER A O 1
ATOM 897 N N . LEU A 1 120 ? -1.672 -20.337 -25.777 1.00 93.38 120 LEU A N 1
ATOM 898 C CA . LEU A 1 120 ? -2.989 -20.200 -26.382 1.00 93.38 120 LEU A CA 1
ATOM 899 C C . LEU A 1 120 ? -3.277 -21.448 -27.200 1.00 93.38 120 LEU A C 1
ATOM 901 O O . LEU A 1 120 ? -2.634 -21.705 -28.219 1.00 93.38 120 LEU A O 1
ATOM 905 N N . GLN A 1 121 ? -4.254 -22.217 -26.744 1.00 92.50 121 GLN A N 1
ATOM 906 C CA . GLN A 1 121 ? -4.689 -23.434 -27.407 1.00 92.50 121 GLN A CA 1
ATOM 907 C C . GLN A 1 121 ? -5.954 -23.135 -28.224 1.00 92.50 121 GLN A C 1
ATOM 909 O O . GLN A 1 121 ? -6.906 -22.558 -27.681 1.00 92.50 121 GLN A O 1
ATOM 914 N N . PRO A 1 122 ? -5.977 -23.495 -29.522 1.00 91.62 122 PRO A N 1
ATOM 915 C CA . PRO A 1 122 ? -7.169 -23.349 -30.346 1.00 91.62 122 PRO A CA 1
ATOM 916 C C . PRO A 1 122 ? -8.280 -24.312 -29.885 1.00 91.62 122 PRO A C 1
ATOM 918 O O . PRO A 1 122 ? -7.985 -25.310 -29.220 1.00 91.62 122 PRO A O 1
ATOM 921 N N . PRO A 1 123 ? -9.545 -24.061 -30.268 1.00 89.69 123 PRO A N 1
ATOM 922 C CA . PRO A 1 123 ? -10.642 -24.993 -30.021 1.00 89.69 123 PRO A CA 1
ATOM 923 C C . PRO A 1 123 ? -10.370 -26.349 -30.682 1.00 89.69 123 PRO A C 1
ATOM 925 O O . PRO A 1 123 ? -9.692 -26.425 -31.713 1.00 89.69 123 PRO A O 1
ATOM 928 N N . ALA A 1 124 ? -10.940 -27.424 -30.136 1.00 86.75 124 ALA A N 1
ATOM 929 C CA . ALA A 1 124 ? -10.857 -28.724 -30.784 1.00 86.75 124 ALA A CA 1
ATOM 930 C C . ALA A 1 124 ? -11.552 -28.683 -32.156 1.00 86.75 124 ALA A C 1
ATOM 932 O O . ALA A 1 124 ? -12.615 -28.086 -32.324 1.00 86.75 124 ALA A O 1
ATOM 933 N N . LEU A 1 125 ? -10.972 -29.363 -33.150 1.00 86.06 125 LEU A N 1
ATOM 934 C CA . LEU A 1 125 ? -11.530 -29.388 -34.505 1.00 86.06 125 LEU A CA 1
ATOM 935 C C . LEU A 1 125 ? -12.957 -29.964 -34.531 1.00 86.06 125 LEU A C 1
ATOM 937 O O . LEU A 1 125 ? -13.781 -29.502 -35.310 1.00 86.06 125 LEU A O 1
ATOM 941 N N . ALA A 1 126 ? -13.270 -30.924 -33.655 1.00 81.75 126 ALA A N 1
ATOM 942 C CA . ALA A 1 126 ? -14.620 -31.471 -33.522 1.00 81.75 126 ALA A CA 1
ATOM 943 C C . ALA A 1 126 ? -15.658 -30.391 -33.170 1.00 81.75 126 ALA A C 1
ATOM 945 O O . ALA A 1 126 ? -16.739 -30.386 -33.752 1.00 81.75 126 ALA A O 1
ATOM 946 N N . ASP A 1 127 ? -15.308 -29.442 -32.298 1.00 81.38 127 ASP A N 1
ATOM 947 C CA . ASP A 1 127 ? -16.206 -28.352 -31.907 1.00 81.38 127 ASP A CA 1
ATOM 948 C C . ASP A 1 127 ? -16.425 -27.353 -33.051 1.00 81.38 127 ASP A C 1
ATOM 950 O O . ASP A 1 127 ? -17.534 -26.865 -33.271 1.00 81.38 127 ASP A O 1
ATOM 954 N N . LEU A 1 128 ? -15.383 -27.113 -33.854 1.00 79.25 128 LEU A N 1
ATOM 955 C CA . LEU A 1 128 ? -15.477 -26.274 -35.050 1.00 79.25 128 LEU A CA 1
ATOM 956 C C . LEU A 1 128 ? -16.320 -26.923 -36.155 1.00 79.25 128 LEU A C 1
ATOM 958 O O . LEU A 1 128 ? -17.088 -26.239 -36.827 1.00 79.25 128 LEU A O 1
ATOM 962 N N . LEU A 1 129 ? -16.186 -28.237 -36.349 1.00 81.75 129 LEU A N 1
ATOM 963 C CA . LEU A 1 129 ? -16.886 -28.969 -37.408 1.00 81.75 129 LEU A CA 1
ATOM 964 C C . LEU A 1 129 ? -18.363 -29.218 -37.087 1.00 81.75 129 LEU A C 1
ATOM 966 O O . LEU A 1 129 ? -19.182 -29.289 -38.001 1.00 81.75 129 LEU A O 1
ATOM 970 N N . LEU A 1 130 ? -18.707 -29.348 -35.806 1.00 82.94 130 LEU A N 1
ATOM 971 C CA . LEU A 1 130 ? -20.081 -29.570 -35.350 1.00 82.94 130 LEU A CA 1
ATOM 972 C C . LEU A 1 130 ? -20.860 -28.262 -35.135 1.00 82.94 130 LEU A C 1
ATOM 974 O O . LEU A 1 130 ? -22.051 -28.314 -34.831 1.00 82.94 130 LEU A O 1
ATOM 978 N N . GLY A 1 131 ? -20.217 -27.098 -35.298 1.00 73.44 131 GLY A N 1
ATOM 979 C CA . GLY A 1 131 ? -20.842 -25.789 -35.082 1.00 73.44 131 GLY A CA 1
ATOM 980 C C . GLY A 1 131 ? -21.268 -25.551 -33.629 1.00 73.44 131 GLY A C 1
ATOM 981 O O . GLY A 1 131 ? -22.255 -24.858 -33.386 1.00 73.44 131 GLY A O 1
ATOM 982 N N . SER A 1 132 ? -20.568 -26.163 -32.669 1.00 79.56 132 SER A N 1
ATOM 983 C CA . SER A 1 132 ? -20.822 -26.005 -31.234 1.00 79.56 132 SER A CA 1
ATOM 984 C C . SER A 1 132 ? -20.144 -24.737 -30.679 1.00 79.56 132 SER A C 1
ATOM 986 O O . SER A 1 132 ? -19.646 -23.887 -31.420 1.00 79.56 132 SER A O 1
ATOM 988 N N . ASN A 1 133 ? -20.144 -24.571 -29.350 1.00 80.69 133 ASN A N 1
ATOM 989 C CA . ASN A 1 133 ? -19.435 -23.475 -28.686 1.00 80.69 133 ASN A CA 1
ATOM 990 C C . ASN A 1 133 ? -17.916 -23.696 -28.759 1.00 80.69 133 ASN A C 1
ATOM 992 O O . ASN A 1 133 ? -17.378 -24.546 -28.054 1.00 80.69 133 ASN A O 1
ATOM 996 N N . ALA A 1 134 ? -17.224 -22.888 -29.560 1.00 85.12 134 ALA A N 1
ATOM 997 C CA . ALA A 1 134 ? -15.767 -22.871 -29.628 1.00 85.12 134 ALA A CA 1
ATOM 998 C C . ALA A 1 134 ? -15.170 -21.979 -28.524 1.00 85.12 134 ALA A C 1
ATOM 1000 O O . ALA A 1 134 ? -15.567 -20.822 -28.375 1.00 85.12 134 ALA A O 1
ATOM 1001 N N . SER A 1 135 ? -14.190 -22.488 -27.773 1.00 86.69 135 SER A N 1
ATOM 1002 C CA . SER A 1 135 ? -13.455 -21.723 -26.758 1.00 86.69 135 SER A CA 1
ATOM 1003 C C . SER A 1 135 ? -11.944 -21.770 -26.994 1.00 86.69 135 SER A C 1
ATOM 1005 O O . SER A 1 135 ? -11.389 -22.771 -27.442 1.00 86.69 135 SER A O 1
ATOM 1007 N N . LEU A 1 136 ? -11.274 -20.654 -26.699 1.00 90.38 136 LEU A N 1
ATOM 1008 C CA . LEU A 1 136 ? -9.817 -20.564 -26.646 1.00 90.38 136 LEU A CA 1
ATOM 1009 C C . LEU A 1 136 ? -9.374 -20.806 -25.209 1.00 90.38 136 LEU A C 1
ATOM 1011 O O . LEU A 1 136 ? -9.908 -20.179 -24.291 1.00 90.38 136 LEU A O 1
ATOM 1015 N N . THR A 1 137 ? -8.393 -21.684 -25.019 1.00 89.56 137 THR A N 1
ATOM 1016 C CA . THR A 1 137 ? -7.832 -21.933 -23.687 1.00 89.56 137 THR A CA 1
ATOM 1017 C C . THR A 1 137 ? -6.516 -21.188 -23.541 1.00 89.56 137 THR A C 1
ATOM 1019 O O . THR A 1 137 ? -5.650 -21.256 -24.412 1.00 89.56 137 THR A O 1
ATOM 1022 N N . CYS A 1 138 ? -6.398 -20.453 -22.440 1.00 88.62 138 CYS A N 1
ATOM 1023 C CA . CYS A 1 138 ? -5.215 -19.708 -22.046 1.00 88.62 138 CYS A CA 1
ATOM 1024 C C . CYS A 1 138 ? -4.673 -20.354 -20.765 1.00 88.62 138 CYS A C 1
ATOM 1026 O O . CYS A 1 138 ? -5.376 -20.350 -19.751 1.00 88.62 138 CYS A O 1
ATOM 1028 N N . THR A 1 139 ? -3.481 -20.950 -20.833 1.00 82.50 139 THR A N 1
ATOM 1029 C CA . THR A 1 139 ? -2.800 -21.608 -19.699 1.00 82.50 139 THR A CA 1
ATOM 1030 C C . THR A 1 139 ? -1.474 -20.951 -19.395 1.00 82.50 139 THR A C 1
ATOM 1032 O O . THR A 1 139 ? -0.773 -20.650 -20.393 1.00 82.50 139 THR A O 1
#

Nearest PDB structures (foldseek):
  5e8e-assembly1_B  TM=9.074E-01  e=1.906E-10  Homo sapiens
  7k75-assembly4_M  TM=9.293E-01  e=1.838E-09  Homo sapiens
  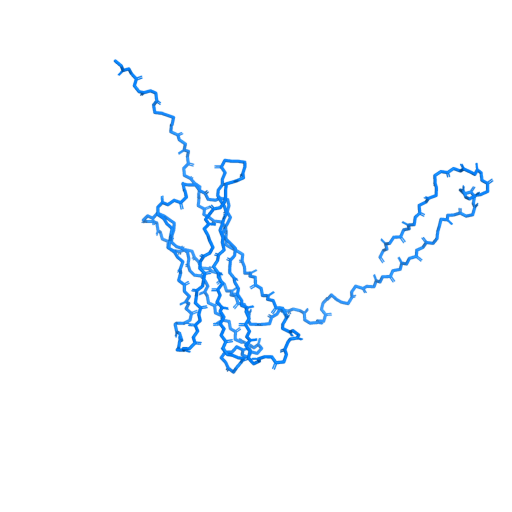3cm9-assembly1_A  TM=6.958E-01  e=1.687E-11  Homo sapiens
  3qny-assembly2_D  TM=9.101E-01  e=3.461E-09  Homo sapiens
  2fbj-assembly1_H  TM=9.011E-01  e=4.121E-08  Mus musculus

Sequence (139 aa):
LQLNVIVVSETSPKIFPLTLGSSEPAGYVVIACLVRDFFPSEPLTVTWSPSREGVIVRNFPPAQAGGLYTMSSQLTLPVEQCPADQILKCQVQHLSKSSQSVNVPCKDPCPQCCKPSLSLQPPALADLLLGSNASLTCT

Radius of gyration: 22.39 Å; Cα contacts (8 Å, |Δi|>4): 258; chains: 1; bounding box: 56×46×60 Å

Solvent-accessible surface area (backbone atoms only — not comparable to full-atom values): 8424 Å² total; per-residue (Å²): 136,85,82,84,77,79,84,75,78,75,35,77,65,47,73,41,60,40,50,49,78,78,88,62,95,79,59,55,42,51,36,30,34,41,38,32,63,17,29,70,83,68,60,63,49,78,49,62,40,80,78,67,85,86,52,49,78,47,76,49,76,73,45,80,57,96,90,26,24,33,33,38,40,35,40,38,32,46,39,89,81,41,46,76,88,37,67,38,31,46,32,40,27,57,54,98,51,80,67,48,75,39,73,28,43,48,37,58,96,55,91,73,80,70,72,78,71,80,46,81,42,76,50,58,68,68,35,65,75,70,70,52,89,71,55,75,47,78,78

Foldseek 3Di:
DDPPDPPDDWDAWDKDKAFDADPDPPQKGKIKIKTWFGPDQDDKDKDKPPDDPPKDKDWAGWDDDPNITMTMIMIMDGVVQADQADWMKIWMDHDVDDIDIDTHHNHDPDPPPPPPDWDWDWFDVVCVVVVHDTDIDID

Mean predicted aligned error: 9.73 Å